Protein 3WN8 (pdb70)

Foldseek 3Di:
DDDDDDDDDDDDDDDDD/DDDDDDDDDDDDDDPD/DDDDDDDDDDDDDDDDD

Solvent-accessible surface area: 4454 Å² total

B-factor: mean 10.98, std 7.35, range [3.17, 54.51]

Secondary structure (DSSP, 8-state):
------PPP--------/------PPP-------/------PPP--------

Sequence (50 aa):
PGPGPGPRGPGPGPGPGPGPGPGPRRGPGPGPGPPGPGPGPRGPGPGPGPG

Structure (mmCIF, N/CA/C/O backbone):
data_3WN8
#
_entry.id   3WN8
#
_cell.length_a   23.285
_cell.length_b   19.567
_cell.length_c   49.022
_cell.angle_alpha   90.00
_cell.angle_beta   94.51
_cell.angle_gamma   90.00
#
_symmetry.space_group_name_H-M   'P 1 21 1'
#
loop_
_entity.id
_entity.type
_entity.pdbx_description
1 polymer 'collagen-like peptide'
2 water water
#
loop_
_atom_site.group_PDB
_atom_site.id
_atom_site.type_symbol
_atom_site.label_atom_id
_atom_site.label_alt_id
_atom_site.label_comp_id
_atom_site.label_asym_id
_atom_site.label_entity_id
_atom_site.label_seq_id
_atom_site.pdbx_PDB_ins_code
_atom_site.Cartn_x
_atom_site.Cartn_y
_atom_site.Cartn_z
_atom_site.occupancy
_atom_site.B_iso_or_equiv
_atom_site.auth_seq_id
_atom_site.auth_comp_id
_atom_site.auth_asym_id
_atom_site.auth_atom_id
_atom_site.pdbx_PDB_model_num
ATOM 1 N N . PRO A 1 1 ? 35.038 -1.051 -24.558 1.00 11.34 1 PRO A N 1
ATOM 2 C CA . PRO A 1 1 ? 34.654 -2.223 -23.778 1.00 10.75 1 PRO A CA 1
ATOM 3 C C . PRO A 1 1 ? 33.182 -2.171 -23.357 1.00 10.04 1 PRO A C 1
ATOM 4 O O . PRO A 1 1 ? 32.538 -1.151 -23.551 1.00 11.82 1 PRO A O 1
ATOM 16 N N . GLY A 1 3 ? 30.401 -1.405 -20.918 1.00 8.95 3 GLY A N 1
ATOM 17 C CA . GLY A 1 3 ? 30.273 -0.370 -19.899 1.00 7.60 3 GLY A CA 1
ATOM 18 C C . GLY A 1 3 ? 29.884 -0.944 -18.539 1.00 8.10 3 GLY A C 1
ATOM 19 O O . GLY A 1 3 ? 29.680 -2.148 -18.410 1.00 10.93 3 GLY A O 1
ATOM 20 N N . PRO A 1 4 ? 29.818 -0.040 -17.572 1.00 10.26 4 PRO A N 1
ATOM 21 C CA . PRO A 1 4 ? 29.358 -0.484 -16.248 1.00 6.71 4 PRO A CA 1
ATOM 22 C C . PRO A 1 4 ? 27.869 -0.807 -16.262 1.00 7.10 4 PRO A C 1
ATOM 23 O O . PRO A 1 4 ? 27.137 -0.467 -17.186 1.00 7.54 4 PRO A O 1
ATOM 35 N N . GLY A 1 6 ? 24.046 -0.206 -15.513 1.00 4.30 6 GLY A N 1
ATOM 36 C CA . GLY A 1 6 ? 23.236 0.990 -15.506 1.00 6.83 6 GLY A CA 1
ATOM 37 C C . GLY A 1 6 ? 22.850 1.463 -14.106 1.00 6.91 6 GLY A C 1
ATOM 38 O O . GLY A 1 6 ? 23.176 0.875 -13.071 1.00 7.68 6 GLY A O 1
ATOM 39 N N . PRO A 1 7 ? 22.117 2.569 -14.113 1.00 6.07 7 PRO A N 1
ATOM 40 C CA . PRO A 1 7 ? 21.652 3.133 -12.840 1.00 4.18 7 PRO A CA 1
ATOM 41 C C . PRO A 1 7 ? 20.743 2.174 -12.089 1.00 7.59 7 PRO A C 1
ATOM 42 O O . PRO A 1 7 ? 20.044 1.384 -12.706 1.00 6.69 7 PRO A O 1
ATOM 54 N N . GLY A 1 9 ? 17.384 0.981 -10.637 1.00 6.48 9 GLY A N 1
ATOM 55 C CA . GLY A 1 9 ? 16.063 1.081 -11.198 1.00 5.20 9 GLY A CA 1
ATOM 56 C C . GLY A 1 9 ? 15.162 2.013 -10.377 1.00 5.19 9 GLY A C 1
ATOM 57 O O . GLY A 1 9 ? 15.551 2.530 -9.342 1.00 8.01 9 GLY A O 1
ATOM 58 N N . PRO A 1 10 ? 13.968 2.168 -10.896 1.00 7.34 10 PRO A N 1
ATOM 59 C CA . PRO A 1 10 ? 12.932 2.970 -10.228 1.00 8.86 10 PRO A CA 1
ATOM 60 C C . PRO A 1 10 ? 12.510 2.287 -8.929 1.00 8.56 10 PRO A C 1
ATOM 61 O O . PRO A 1 10 ? 12.675 1.088 -8.700 1.00 7.26 10 PRO A O 1
ATOM 65 N N . ARG A 1 11 ? 11.958 3.124 -8.036 1.00 8.54 11 ARG A N 1
ATOM 66 C CA . ARG A 1 11 ? 11.386 2.678 -6.778 1.00 8.36 11 ARG A CA 1
ATOM 67 C C . ARG A 1 11 ? 10.168 1.789 -7.022 1.00 4.78 11 ARG A C 1
ATOM 68 O O . ARG A 1 11 ? 9.318 1.947 -7.898 1.00 6.41 11 ARG A O 1
ATOM 76 N N . GLY A 1 12 ? 10.108 0.758 -6.139 1.00 6.21 12 GLY A N 1
ATOM 77 C CA . GLY A 1 12 ? 8.954 -0.104 -6.073 1.00 5.62 12 GLY A CA 1
ATOM 78 C C . GLY A 1 12 ? 7.654 0.606 -5.737 1.00 5.34 12 GLY A C 1
ATOM 79 O O . GLY A 1 12 ? 7.708 1.767 -5.270 1.00 6.11 12 GLY A O 1
ATOM 80 N N . PRO A 1 13 ? 6.537 -0.086 -5.906 1.00 5.88 13 PRO A N 1
ATOM 81 C CA . PRO A 1 13 ? 5.239 0.499 -5.570 1.00 7.05 13 PRO A CA 1
ATOM 82 C C . PRO A 1 13 ? 4.989 0.485 -4.074 1.00 7.17 13 PRO A C 1
ATOM 83 O O . PRO A 1 13 ? 5.659 -0.227 -3.285 1.00 5.44 13 PRO A O 1
ATOM 95 N N . GLY A 1 15 ? 3.551 -0.482 -0.489 1.00 5.77 15 GLY A N 1
ATOM 96 C CA . GLY A 1 15 ? 3.081 -1.675 0.173 1.00 6.35 15 GLY A CA 1
ATOM 97 C C . GLY A 1 15 ? 1.566 -1.768 0.225 1.00 5.39 15 GLY A C 1
ATOM 98 O O . GLY A 1 15 ? 0.870 -0.799 -0.091 1.00 6.07 15 GLY A O 1
ATOM 99 N N . PRO A 1 16 ? 1.103 -2.959 0.644 1.00 3.85 16 PRO A N 1
ATOM 100 C CA . PRO A 1 16 ? -0.329 -3.162 0.817 1.00 4.61 16 PRO A CA 1
ATOM 101 C C . PRO A 1 16 ? -0.797 -2.498 2.116 1.00 5.58 16 PRO A C 1
ATOM 102 O O . PRO A 1 16 ? -0.022 -2.192 3.004 1.00 5.81 16 PRO A O 1
ATOM 114 N N . GLY A 1 18 ? -2.128 -1.719 5.758 1.00 6.06 18 GLY A N 1
ATOM 115 C CA . GLY A 1 18 ? -1.873 -2.326 7.058 1.00 6.16 18 GLY A CA 1
ATOM 116 C C . GLY A 1 18 ? -3.109 -3.035 7.598 1.00 5.26 18 GLY A C 1
ATOM 117 O O . GLY A 1 18 ? -4.191 -2.973 7.034 1.00 5.62 18 GLY A O 1
ATOM 118 N N . PRO A 1 19 ? -2.897 -3.739 8.729 1.00 7.37 19 PRO A N 1
ATOM 119 C CA . PRO A 1 19 ? -4.054 -4.450 9.283 1.00 5.41 19 PRO A CA 1
ATOM 120 C C . PRO A 1 19 ? -5.051 -3.488 9.933 1.00 7.05 19 PRO A C 1
ATOM 121 O O . PRO A 1 19 ? -4.743 -2.341 10.253 1.00 7.33 19 PRO A O 1
ATOM 133 N N . GLY A 1 21 ? -7.077 -1.814 12.848 1.00 5.65 21 GLY A N 1
ATOM 134 C CA . GLY A 1 21 ? -6.578 -1.420 14.131 1.00 7.01 21 GLY A CA 1
ATOM 135 C C . GLY A 1 21 ? -7.101 -2.305 15.254 1.00 5.27 21 GLY A C 1
ATOM 136 O O . GLY A 1 21 ? -7.962 -3.152 15.055 1.00 7.01 21 GLY A O 1
ATOM 137 N N . PRO A 1 22 ? -6.595 -2.003 16.440 1.00 6.35 22 PRO A N 1
ATOM 138 C CA . PRO A 1 22 ? -7.082 -2.731 17.633 1.00 5.56 22 PRO A CA 1
ATOM 139 C C . PRO A 1 22 ? -8.587 -2.727 17.765 1.00 7.70 22 PRO A C 1
ATOM 140 O O . PRO A 1 22 ? -9.231 -1.661 17.588 1.00 7.72 22 PRO A O 1
ATOM 152 N N . GLY A 1 24 ? -12.219 -2.320 19.353 1.00 13.12 24 GLY A N 1
ATOM 153 C CA . GLY A 1 24 ? -12.717 -1.331 20.273 1.00 14.38 24 GLY A CA 1
ATOM 154 C C . GLY A 1 24 ? -13.388 -1.918 21.504 1.00 16.11 24 GLY A C 1
ATOM 155 O O . GLY A 1 24 ? -13.687 -1.059 22.349 1.00 14.24 24 GLY A O 1
ATOM 157 N N . PRO B 1 1 ? 30.355 -1.745 -25.819 1.00 10.04 1 PRO B N 1
ATOM 158 C CA . PRO B 1 1 ? 28.935 -1.434 -25.908 1.00 9.11 1 PRO B CA 1
ATOM 159 C C . PRO B 1 1 ? 28.424 -1.043 -24.529 1.00 10.17 1 PRO B C 1
ATOM 160 O O . PRO B 1 1 ? 29.143 -1.095 -23.539 1.00 7.96 1 PRO B O 1
ATOM 172 N N . GLY B 1 3 ? 26.821 -1.184 -20.908 1.00 7.47 3 GLY B N 1
ATOM 173 C CA . GLY B 1 3 ? 26.822 -2.218 -19.878 1.00 8.07 3 GLY B CA 1
ATOM 174 C C . GLY B 1 3 ? 25.442 -2.851 -19.719 1.00 7.46 3 GLY B C 1
ATOM 175 O O . GLY B 1 3 ? 24.464 -2.502 -20.390 1.00 7.99 3 GLY B O 1
ATOM 176 N N . PRO B 1 4 ? 25.379 -3.792 -18.788 1.00 7.43 4 PRO B N 1
ATOM 177 C CA . PRO B 1 4 ? 24.116 -4.458 -18.516 1.00 7.23 4 PRO B CA 1
ATOM 178 C C . PRO B 1 4 ? 23.155 -3.560 -17.745 1.00 6.78 4 PRO B C 1
ATOM 179 O O . PRO B 1 4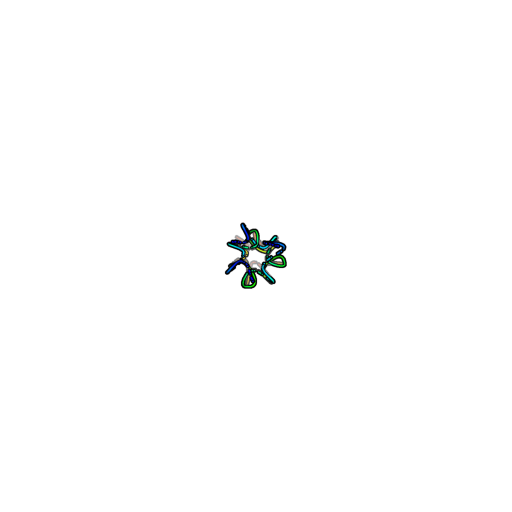 ? 23.553 -2.487 -17.287 1.00 7.46 4 PRO B O 1
ATOM 191 N N . GLY B 1 6 ? 21.123 -1.900 -14.807 1.00 5.67 6 GLY B N 1
ATOM 192 C CA . GLY B 1 6 ? 21.465 -1.619 -13.423 1.00 5.48 6 GLY B CA 1
ATOM 193 C C . GLY B 1 6 ? 20.819 -2.598 -12.441 1.00 5.92 6 GLY B C 1
ATOM 194 O O . GLY B 1 6 ? 20.001 -3.458 -12.801 1.00 7.27 6 GLY B O 1
ATOM 195 N N . PRO B 1 7 ? 21.153 -2.423 -11.172 1.00 6.30 7 PRO B N 1
ATOM 196 C CA . PRO B 1 7 ? 20.527 -3.272 -10.131 1.00 7.46 7 PRO B CA 1
ATOM 197 C C . PRO B 1 7 ? 19.114 -2.821 -9.854 1.00 7.46 7 PRO B C 1
ATOM 198 O O . PRO B 1 7 ? 18.676 -1.737 -10.253 1.00 7.64 7 PRO B O 1
ATOM 210 N N . GLY B 1 9 ? 15.881 -1.208 -8.180 1.00 4.77 9 GLY B N 1
ATOM 211 C CA . GLY B 1 9 ? 15.632 0.035 -7.479 1.00 5.96 9 GLY B CA 1
ATOM 212 C C . GLY B 1 9 ? 15.290 -0.219 -6.034 1.00 7.07 9 GLY B C 1
ATOM 213 O O . GLY B 1 9 ? 15.187 -1.330 -5.537 1.00 6.89 9 GLY B O 1
ATOM 214 N N . PRO B 1 10 ? 15.153 0.888 -5.296 1.00 9.11 10 PRO B N 1
ATOM 215 C CA . PRO B 1 10 ? 14.81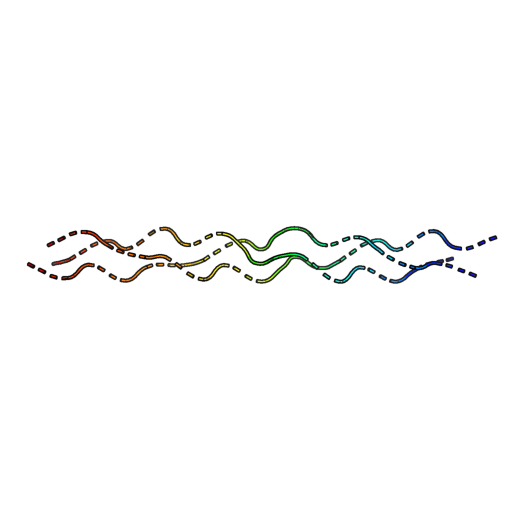4 0.773 -3.894 1.00 9.29 10 PRO B CA 1
ATOM 216 C C . PRO B 1 10 ? 13.362 0.301 -3.672 1.00 5.88 10 PRO B C 1
ATOM 217 O O . PRO B 1 10 ? 12.496 0.394 -4.541 1.00 6.70 10 PRO B O 1
ATOM 221 N N A ARG B 1 11 ? 13.170 -0.154 -2.441 0.50 10.77 11 ARG B N 1
ATOM 222 N N B ARG B 1 11 ? 13.179 -0.243 -2.471 0.50 10.36 11 ARG B N 1
ATOM 223 C CA A ARG B 1 11 ? 11.940 -0.539 -1.776 0.50 8.44 11 ARG B CA 1
ATOM 224 C CA B ARG B 1 11 ? 11.879 -0.730 -2.036 0.50 7.98 11 ARG B CA 1
ATOM 225 C C A ARG B 1 11 ? 10.851 0.514 -1.962 0.50 5.85 11 ARG B C 1
ATOM 226 C C B ARG B 1 11 ? 10.873 0.421 -1.995 0.50 4.52 11 ARG B C 1
ATOM 227 O O A ARG B 1 11 ? 11.074 1.720 -1.813 0.50 6.52 11 ARG B O 1
ATOM 228 O O B ARG B 1 11 ? 11.281 1.544 -1.690 0.50 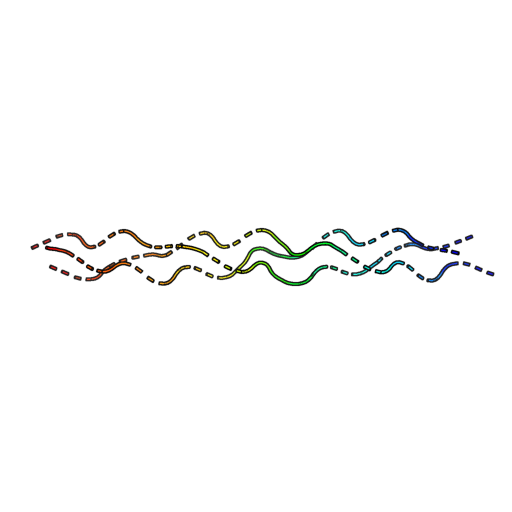10.67 11 ARG B O 1
ATOM 243 N N . GLY B 1 12 ? 9.624 0.117 -2.278 1.00 4.30 12 GLY B N 1
ATOM 244 C CA . GLY B 1 12 ? 8.491 0.997 -2.301 1.00 7.53 12 GLY B CA 1
ATOM 245 C C . GLY B 1 12 ? 8.165 1.626 -0.957 1.00 5.40 12 GLY B C 1
ATOM 246 O O . GLY B 1 12 ? 8.628 1.191 0.090 1.00 5.46 12 GLY B O 1
ATOM 247 N N . PRO B 1 13 ? 7.359 2.678 -0.990 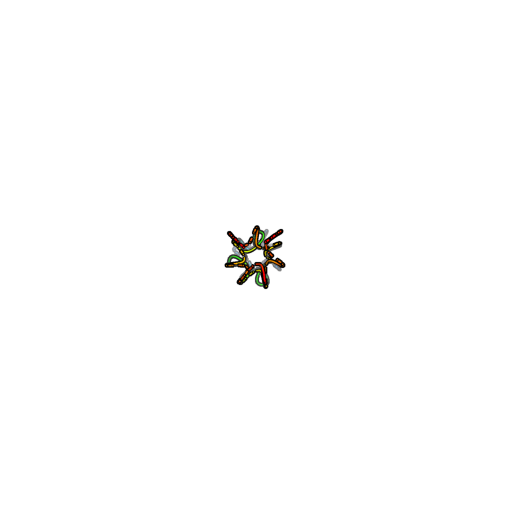1.00 6.91 13 PRO B N 1
ATOM 248 C CA . PRO B 1 13 ? 6.890 3.257 0.278 1.00 4.79 13 PRO B CA 1
ATOM 249 C C . PRO B 1 13 ? 6.063 2.268 1.107 1.00 6.05 13 PRO B C 1
ATOM 250 O O . PRO B 1 13 ? 5.456 1.339 0.579 1.00 6.55 13 PRO B O 1
ATOM 262 N N . GLY B 1 15 ? 2.893 0.779 2.917 1.00 5.80 15 GLY B N 1
ATOM 263 C CA . GLY B 1 15 ? 1.490 0.848 2.537 1.00 5.53 15 GLY B CA 1
ATOM 264 C C . GLY B 1 15 ? 0.659 1.828 3.343 1.00 6.02 15 GLY B C 1
ATOM 265 O O . GLY B 1 15 ? 1.072 2.331 4.382 1.00 7.02 15 GLY B O 1
ATOM 266 N N . PRO B 1 16 ? -0.544 2.038 2.842 1.00 5.90 16 PRO B N 1
ATOM 267 C CA . PRO B 1 16 ? -1.518 2.860 3.574 1.00 9.79 16 PRO B CA 1
ATOM 268 C C . PRO B 1 16 ? -1.815 2.236 4.935 1.00 7.24 16 PRO B C 1
ATOM 269 O O . PRO B 1 16 ? -1.703 1.029 5.124 1.00 8.41 16 PRO B O 1
ATOM 281 N N . GLY B 1 18 ? -4.088 0.714 7.870 1.00 6.49 18 GLY B N 1
ATOM 282 C CA . GLY B 1 18 ? -5.242 -0.142 7.870 1.00 5.49 18 GLY B CA 1
ATOM 283 C C . GLY B 1 18 ? -6.533 0.550 8.239 1.00 5.86 18 GLY B C 1
ATOM 284 O O . GLY B 1 18 ? -6.518 1.687 8.701 1.00 5.91 18 GLY B O 1
ATOM 285 N N . PRO B 1 19 ? -7.631 -0.154 8.060 1.00 5.11 19 PRO B N 1
ATOM 286 C CA . PRO B 1 19 ? -8.911 0.393 8.502 1.00 3.55 19 PRO B CA 1
ATOM 287 C C . PRO B 1 19 ? -8.967 0.578 10.017 1.00 6.60 19 PRO B C 1
ATOM 288 O O . PRO B 1 19 ? -8.254 -0.079 10.782 1.00 5.79 19 PRO B O 1
ATOM 300 N N . GLY B 1 21 ? -10.090 -0.182 13.661 1.00 5.14 21 GLY B N 1
ATOM 301 C CA . GLY B 1 21 ? -10.478 -1.458 14.274 1.00 8.91 21 GLY B CA 1
ATOM 302 C C . GLY B 1 21 ? -11.984 -1.506 14.440 1.00 10.69 21 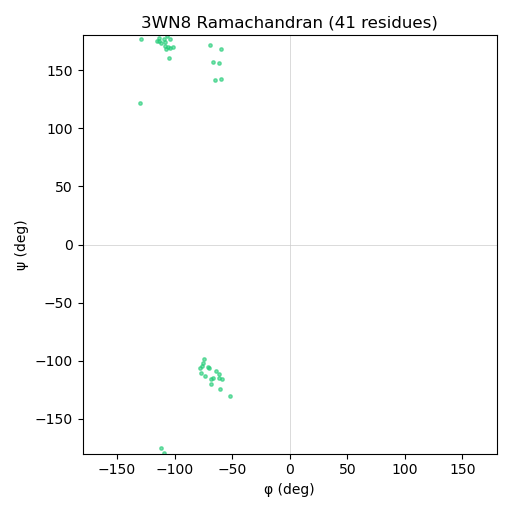GLY B C 1
ATOM 303 O O . GLY B 1 21 ? -12.727 -0.516 14.449 1.00 8.38 21 GLY B O 1
ATOM 304 N N . PRO B 1 22 ? -12.478 -2.742 14.593 1.00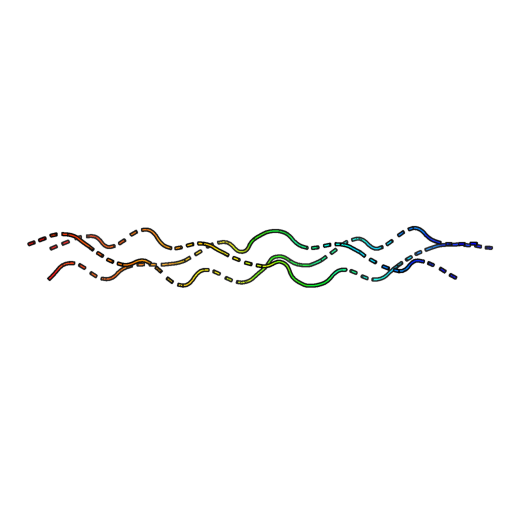 10.53 22 PRO B N 1
ATOM 305 C CA . PRO B 1 22 ? -13.922 -2.939 14.781 1.00 10.66 22 PRO B CA 1
ATOM 306 C C . PRO B 1 22 ? -14.433 -2.240 16.039 1.00 21.98 22 PRO B C 1
ATOM 307 O O . PRO B 1 22 ? -13.786 -2.251 17.087 1.00 21.49 22 PRO B O 1
ATOM 319 N N . PRO C 1 1 ? 35.269 1.648 -28.206 1.00 14.10 1 PRO C N 1
ATOM 320 C CA . PRO C 1 1 ? 35.225 2.942 -27.489 1.00 14.58 1 PRO C CA 1
ATOM 321 C C . PRO C 1 1 ? 34.818 2.717 -26.036 1.00 15.95 1 PRO C C 1
ATOM 322 O O . PRO C 1 1 ? 34.466 1.590 -25.670 1.00 14.88 1 PRO C O 1
ATOM 334 N N . GLY C 1 3 ? 32.829 2.151 -22.784 1.00 16.49 3 GLY C N 1
ATOM 335 C CA . GLY C 1 3 ? 31.496 1.595 -22.694 1.00 13.49 3 GLY C CA 1
ATOM 336 C C . GLY C 1 3 ? 30.567 2.437 -21.843 1.00 9.78 3 GLY C C 1
ATOM 337 O O . GLY C 1 3 ? 30.878 2.724 -20.683 1.00 10.10 3 GLY C O 1
ATOM 338 N N . PRO C 1 4 ? 29.445 2.913 -22.376 1.00 7.78 4 PRO C N 1
ATOM 339 C CA . PRO C 1 4 ? 28.504 3.681 -21.567 1.00 11.17 4 PRO C CA 1
ATOM 340 C C . PRO C 1 4 ? 27.869 2.757 -20.534 1.00 9.63 4 PRO C C 1
ATOM 341 O O . PRO C 1 4 ? 27.796 1.531 -20.662 1.00 6.86 4 PRO C O 1
ATOM 353 N N . GLY C 1 6 ? 24.898 0.874 -18.698 1.00 5.95 6 GLY C N 1
ATOM 354 C CA . GLY C 1 6 ? 23.721 0.222 -19.238 1.00 7.45 6 GLY C CA 1
ATOM 355 C C . GLY C 1 6 ? 22.438 0.951 -18.880 1.00 8.61 6 GLY C C 1
ATOM 356 O O . GLY C 1 6 ? 22.406 2.025 -18.278 1.00 9.53 6 GLY C O 1
ATOM 357 N N . PRO C 1 7 ? 21.319 0.344 -19.268 1.00 6.74 7 PRO C N 1
ATOM 358 C CA . PRO C 1 7 ? 20.011 0.917 -18.989 1.00 5.92 7 PRO C CA 1
ATOM 359 C C . PRO C 1 7 ? 19.669 0.851 -17.503 1.00 5.68 7 PRO C C 1
ATOM 360 O O . PRO C 1 7 ? 20.230 0.074 -16.746 1.00 6.31 7 PRO C O 1
ATOM 372 N N . GLY C 1 9 ? 18.017 -0.240 -14.097 1.00 4.25 9 GLY C N 1
ATOM 373 C CA . GLY C 1 9 ? 17.677 -1.545 -13.561 1.00 5.43 9 GLY C CA 1
ATOM 374 C C . GLY C 1 9 ? 16.164 -1.731 -13.385 1.00 5.49 9 GLY C C 1
ATOM 375 O O . GLY C 1 9 ? 15.336 -0.862 -13.597 1.00 5.58 9 GLY C O 1
ATOM 376 N N . PRO C 1 10 ? 15.826 -2.943 -12.987 1.00 4.41 10 PRO C N 1
ATOM 377 C CA . PRO C 1 10 ? 14.430 -3.261 -12.685 1.00 4.48 10 PRO C CA 1
ATOM 378 C C . PRO C 1 10 ? 13.907 -2.410 -11.541 1.00 4.75 10 PRO C C 1
ATOM 379 O O . PRO C 1 10 ? 14.650 -1.932 -10.684 1.00 5.50 10 PRO C O 1
ATOM 383 N N . ARG C 1 11 ? 12.579 -2.301 -11.587 1.00 5.54 11 ARG C N 1
ATOM 384 C CA . ARG C 1 11 ? 11.840 -1.649 -10.498 1.00 6.27 11 ARG C CA 1
ATOM 385 C C . ARG C 1 11 ? 12.104 -2.396 -9.194 1.00 6.82 11 ARG C C 1
ATOM 386 O O . ARG C 1 11 ? 12.198 -3.632 -9.175 1.00 5.82 11 ARG C O 1
ATOM 394 N N . GLY C 1 12 ? 12.225 -1.664 -8.082 1.00 5.46 12 GLY C N 1
ATOM 395 C CA . GLY C 1 12 ? 12.410 -2.239 -6.778 1.00 5.68 12 GLY C CA 1
ATOM 396 C C . GLY C 1 12 ? 11.190 -2.981 -6.260 1.00 5.06 12 GLY C C 1
ATOM 397 O O . GLY C 1 12 ? 10.103 -2.961 -6.824 1.00 5.02 12 GLY C O 1
ATOM 398 N N . PRO C 1 13 ? 11.432 -3.656 -5.127 1.00 6.82 13 PRO C N 1
ATOM 399 C CA . PRO C 1 13 ? 10.332 -4.425 -4.545 1.00 6.65 13 PRO C CA 1
ATOM 400 C C . PRO C 1 13 ? 9.197 -3.561 -4.021 1.00 7.54 13 PRO C C 1
ATOM 401 O O . PRO C 1 13 ? 9.364 -2.377 -3.701 1.00 4.90 13 PRO C O 1
ATOM 413 N N . GLY C 1 15 ? 6.788 -1.985 -1.284 1.00 4.11 15 GLY C N 1
ATOM 414 C CA . GLY C 1 15 ? 7.000 -1.542 0.078 1.00 5.89 15 GLY C CA 1
ATOM 415 C C . GLY C 1 15 ? 6.410 -2.499 1.079 1.00 7.31 15 GLY C C 1
ATOM 416 O O . GLY C 1 15 ? 5.654 -3.426 0.767 1.00 7.35 15 GLY C O 1
ATOM 417 N N . PRO C 1 16 ? 6.737 -2.274 2.340 1.00 7.51 16 PRO C N 1
ATOM 418 C CA . PRO C 1 16 ? 6.241 -3.157 3.408 1.00 6.87 16 PRO C CA 1
ATOM 419 C C . PRO C 1 16 ? 4.783 -2.868 3.694 1.00 7.16 16 PRO C C 1
ATOM 420 O O . PRO C 1 16 ? 4.243 -1.817 3.310 1.00 6.84 16 PRO C O 1
ATOM 432 N N . GLY C 1 18 ? 1.536 -1.501 5.433 1.00 5.54 18 GLY C N 1
ATOM 433 C CA . GLY C 1 18 ? 1.248 -0.274 6.151 1.00 8.54 18 GLY C CA 1
ATOM 434 C C . GLY C 1 18 ? 1.098 -0.479 7.644 1.00 4.76 18 GLY C C 1
ATOM 435 O O . GLY C 1 18 ? 1.008 -1.616 8.104 1.00 6.29 18 GLY C O 1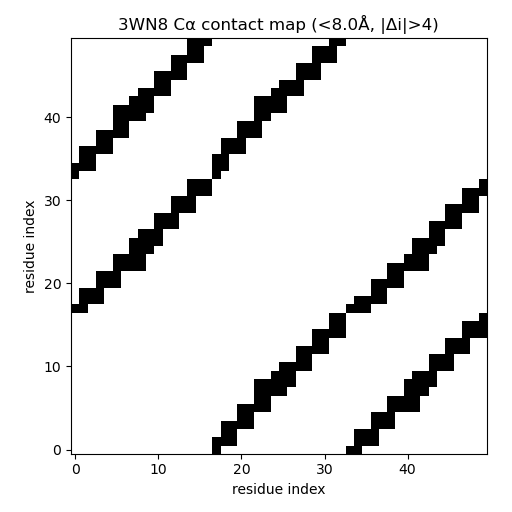
ATOM 436 N N . 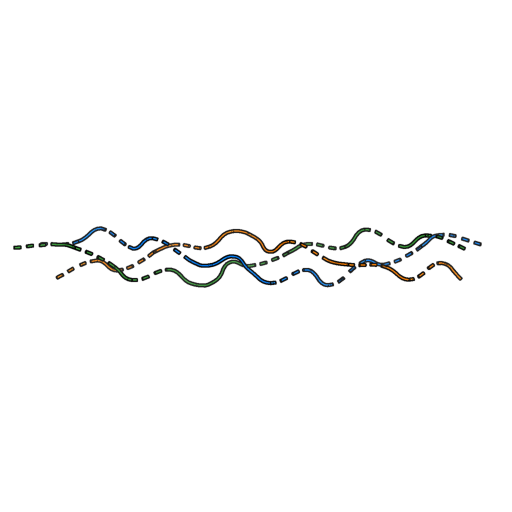PRO C 1 19 ? 1.066 0.620 8.400 1.00 5.87 19 PRO C N 1
ATOM 437 C CA . PRO C 1 19 ? 0.821 0.477 9.841 1.00 7.40 19 PRO C CA 1
ATOM 438 C C . PRO C 1 19 ? -0.607 0.017 10.129 1.00 6.57 19 PRO C C 1
ATOM 439 O O . PRO C 1 19 ? -1.507 0.165 9.314 1.00 5.41 19 PRO C O 1
ATOM 451 N N . GLY C 1 21 ? -4.302 0.177 11.510 1.00 6.82 21 GLY C N 1
ATOM 452 C CA . GLY C 1 21 ? -5.266 1.244 11.513 1.00 6.12 21 GLY C CA 1
ATOM 453 C C . GLY C 1 21 ? -5.512 1.839 12.882 1.00 5.28 21 GLY C C 1
ATOM 454 O O . GLY C 1 21 ? -5.014 1.340 13.888 1.00 7.10 21 GLY C O 1
ATOM 455 N N . PRO C 1 22 ? -6.306 2.893 12.913 1.00 6.93 22 PRO C N 1
ATOM 456 C CA . PRO C 1 22 ? -6.686 3.512 14.192 1.00 7.64 22 PRO C CA 1
ATOM 457 C C . PRO C 1 22 ? -7.401 2.539 15.124 1.00 5.90 22 PRO C C 1
ATOM 458 O O . PRO C 1 22 ? -8.058 1.629 14.620 1.00 6.13 22 PRO C O 1
ATOM 470 N N . GLY C 1 24 ? -10.277 0.955 17.310 1.00 8.44 24 GLY C N 1
ATOM 471 C CA . GLY C 1 24 ? -11.722 1.061 17.326 1.00 7.30 24 GLY C CA 1
ATOM 472 C C . GLY C 1 24 ? -12.233 1.600 18.658 1.00 9.40 24 GLY C C 1
ATOM 473 O O . GLY C 1 24 ? -11.520 1.796 19.636 1.00 12.38 24 GLY C O 1
#

Radius of gyration: 18.88 Å; Cα contacts (8 Å, |Δi|>4): 152; chains: 3; bounding box: 49×8×48 Å